Protein AF-A0A929SNJ5-F1 (afdb_monomer_lite)

pLDDT: mean 80.26, std 5.92, range [61.56, 90.62]

Radius of gyration: 11.7 Å; chains: 1; bounding box: 30×19×27 Å

Foldseek 3Di:
DDLLVVLCVVPVVCSVVVVQVLLQALVSLVVVLVVCVVVPVPAQNVVSVVSSVQHNPPPDDDDPVNVVVRD

Secondary structure (DSSP, 8-state):
--HHHHHHHH-SS-THHHHHHHHH-HHHHHHHHHHHHHH-TT--HHHHHHHHHHTT-TT----HHHHHHT-

Sequence (71 aa):
MSLTDLARYANPEEPKIPVQTWMRNKNVVSFLGLWKQMHNPNFKGIEFETFENEAGKNSFYLSPQKWISIC

Structure (mmCIF, N/CA/C/O backbone):
data_AF-A0A929SNJ5-F1
#
_entry.id   AF-A0A929SNJ5-F1
#
loop_
_atom_site.group_PDB
_atom_site.id
_atom_site.type_symbol
_atom_site.label_atom_id
_atom_site.label_alt_id
_atom_site.label_comp_id
_atom_site.label_asym_id
_atom_site.label_entity_id
_atom_site.label_seq_id
_atom_site.pdbx_PDB_ins_code
_atom_site.Cartn_x
_atom_site.Cartn_y
_atom_site.Cartn_z
_atom_site.occupancy
_atom_site.B_iso_or_equiv
_atom_site.auth_seq_id
_atom_site.auth_comp_id
_atom_site.auth_asym_id
_atom_site.auth_atom_id
_atom_site.pdbx_PDB_model_num
ATOM 1 N N . MET A 1 1 ? -4.429 -9.900 -10.214 1.00 61.56 1 MET A N 1
ATOM 2 C CA . MET A 1 1 ? -3.128 -9.197 -10.257 1.00 61.56 1 MET A CA 1
ATOM 3 C C . MET A 1 1 ? -2.736 -8.842 -8.830 1.00 61.56 1 MET A C 1
ATOM 5 O O . MET A 1 1 ? -3.567 -8.302 -8.116 1.00 61.56 1 MET A O 1
ATOM 9 N N . SER A 1 2 ? -1.548 -9.227 -8.369 1.00 74.56 2 SER A N 1
ATOM 10 C CA . SER A 1 2 ? -1.064 -8.966 -7.003 1.00 74.56 2 SER A CA 1
ATOM 11 C C . SER A 1 2 ? -0.050 -7.815 -6.971 1.00 74.56 2 SER A C 1
ATOM 13 O O . SER A 1 2 ? 0.535 -7.468 -7.996 1.00 74.56 2 SER A O 1
ATOM 15 N N . LEU A 1 3 ? 0.206 -7.236 -5.788 1.00 78.06 3 LEU A N 1
ATOM 16 C CA . LEU A 1 3 ? 1.239 -6.199 -5.614 1.00 78.06 3 LEU A CA 1
ATOM 17 C C . LEU A 1 3 ? 2.613 -6.680 -6.107 1.00 78.06 3 LEU A C 1
ATOM 19 O O . LEU A 1 3 ? 3.374 -5.919 -6.697 1.00 78.06 3 LEU A O 1
ATOM 23 N N . THR A 1 4 ? 2.918 -7.960 -5.894 1.00 80.81 4 THR A N 1
ATOM 24 C CA . THR A 1 4 ? 4.172 -8.574 -6.331 1.00 80.81 4 THR A CA 1
ATOM 25 C C . THR A 1 4 ? 4.241 -8.716 -7.852 1.00 80.81 4 THR A C 1
ATOM 27 O O . THR A 1 4 ? 5.326 -8.604 -8.413 1.00 80.81 4 THR A O 1
ATOM 30 N N . ASP A 1 5 ? 3.105 -8.909 -8.532 1.00 83.56 5 ASP A N 1
ATOM 31 C CA . ASP A 1 5 ? 3.048 -8.894 -10.001 1.00 83.56 5 ASP A CA 1
ATOM 32 C C . ASP A 1 5 ? 3.337 -7.496 -10.548 1.00 83.56 5 ASP A C 1
ATOM 34 O O . ASP A 1 5 ? 4.148 -7.348 -11.459 1.00 83.56 5 ASP A O 1
ATOM 38 N N . LEU A 1 6 ? 2.744 -6.463 -9.941 1.00 83.75 6 LEU A N 1
ATOM 39 C CA . LEU A 1 6 ? 2.995 -5.068 -10.311 1.00 83.75 6 LEU A CA 1
ATOM 40 C C . LEU A 1 6 ? 4.463 -4.683 -10.076 1.00 83.75 6 LEU A C 1
ATOM 42 O O . LEU A 1 6 ? 5.072 -3.993 -10.889 1.00 83.75 6 LEU A O 1
ATOM 46 N N . ALA A 1 7 ? 5.048 -5.165 -8.981 1.00 86.06 7 ALA A N 1
ATOM 47 C CA . ALA A 1 7 ? 6.447 -4.930 -8.658 1.00 86.06 7 ALA A CA 1
ATOM 48 C C . ALA A 1 7 ? 7.406 -5.621 -9.636 1.00 86.06 7 ALA A C 1
ATOM 50 O O . ALA A 1 7 ? 8.379 -5.003 -10.056 1.00 86.06 7 ALA A O 1
ATOM 51 N N . ARG A 1 8 ? 7.110 -6.868 -10.034 1.00 87.06 8 ARG A N 1
ATOM 52 C CA . ARG A 1 8 ? 7.857 -7.590 -11.080 1.00 87.06 8 ARG A CA 1
ATOM 53 C C . ARG A 1 8 ? 7.768 -6.899 -12.434 1.00 87.06 8 ARG A C 1
ATOM 55 O O . ARG A 1 8 ? 8.737 -6.917 -13.179 1.00 87.06 8 ARG A O 1
ATOM 62 N N . TYR A 1 9 ? 6.629 -6.286 -12.740 1.00 88.69 9 TYR A N 1
ATOM 63 C CA . TYR A 1 9 ? 6.474 -5.491 -13.953 1.00 88.69 9 TYR A CA 1
ATOM 64 C C . TYR A 1 9 ? 7.280 -4.184 -13.894 1.00 88.69 9 TYR A C 1
ATOM 66 O O . TYR A 1 9 ? 7.921 -3.810 -14.870 1.00 88.69 9 TYR A O 1
ATOM 74 N N . ALA A 1 10 ? 7.275 -3.500 -12.745 1.00 87.19 10 ALA A N 1
ATOM 75 C CA . ALA A 1 10 ? 7.976 -2.230 -12.565 1.00 87.19 10 ALA A CA 1
ATOM 76 C C . ALA A 1 10 ? 9.505 -2.380 -12.511 1.00 87.19 10 ALA A C 1
ATOM 78 O O . ALA A 1 10 ? 10.226 -1.541 -13.044 1.00 87.19 10 ALA A O 1
ATOM 79 N N . ASN A 1 11 ? 10.001 -3.426 -11.849 1.00 89.00 11 ASN A N 1
ATOM 80 C CA . ASN A 1 11 ? 11.417 -3.767 -11.810 1.00 89.00 11 ASN A CA 1
ATOM 81 C C . ASN A 1 11 ? 11.574 -5.301 -11.804 1.00 89.00 11 ASN A C 1
ATOM 83 O O . ASN A 1 11 ? 11.427 -5.922 -10.746 1.00 89.00 11 ASN A O 1
ATOM 87 N N . PRO A 1 12 ? 11.859 -5.915 -12.967 1.00 89.00 12 PRO A N 1
ATOM 88 C CA . PRO A 1 12 ? 12.018 -7.363 -13.079 1.00 89.00 12 PRO A CA 1
ATOM 89 C C . PRO A 1 12 ? 13.224 -7.911 -12.305 1.00 89.00 12 PRO A C 1
ATOM 91 O O . PRO A 1 12 ? 13.148 -9.024 -11.788 1.00 89.00 12 PRO A O 1
ATOM 94 N N . GLU A 1 13 ? 14.315 -7.143 -12.211 1.00 90.62 13 GLU A N 1
ATOM 95 C CA . GLU A 1 13 ? 15.558 -7.567 -11.549 1.00 90.62 13 GLU A CA 1
ATOM 96 C C . GLU A 1 13 ? 15.456 -7.455 -10.022 1.00 90.62 13 GLU A C 1
ATOM 98 O O . GLU A 1 13 ? 15.823 -8.378 -9.294 1.00 90.62 13 GLU A O 1
ATOM 103 N N . GLU A 1 14 ? 14.899 -6.348 -9.519 1.00 87.25 14 GLU A N 1
ATOM 104 C CA . GLU A 1 14 ? 14.743 -6.096 -8.083 1.00 87.25 14 GLU A CA 1
ATOM 105 C C . GLU A 1 14 ? 13.322 -5.636 -7.70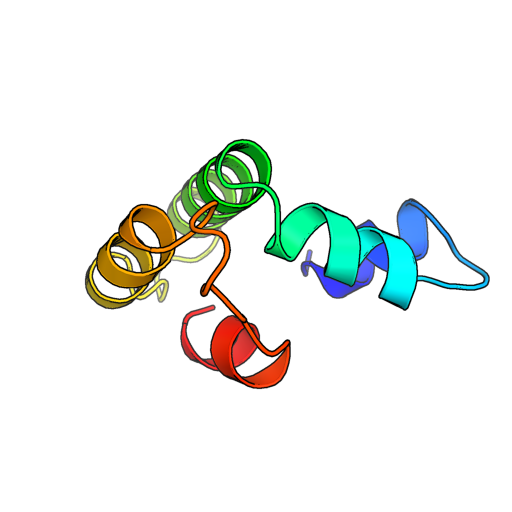0 1.00 87.25 14 GLU A C 1
ATOM 107 O O . GLU A 1 14 ? 13.121 -4.510 -7.230 1.00 87.25 14 GLU A O 1
ATOM 112 N N . PRO A 1 15 ? 12.313 -6.526 -7.779 1.00 84.56 15 PRO A N 1
ATOM 113 C CA . PRO A 1 15 ? 10.917 -6.197 -7.461 1.00 84.56 15 PRO A CA 1
ATOM 114 C C . PRO A 1 15 ? 10.701 -5.800 -5.991 1.00 84.56 15 PRO A C 1
ATOM 116 O O . PRO A 1 15 ? 9.714 -5.157 -5.640 1.00 84.56 15 PRO A O 1
ATOM 119 N N . LYS A 1 16 ? 11.642 -6.130 -5.102 1.00 83.94 16 LYS A N 1
ATOM 120 C CA . LYS A 1 16 ? 11.625 -5.708 -3.692 1.00 83.94 16 LYS A CA 1
ATOM 121 C C . LYS A 1 16 ? 11.769 -4.186 -3.513 1.00 83.94 16 LYS A C 1
ATOM 123 O O . LYS A 1 16 ? 11.214 -3.656 -2.554 1.00 83.94 16 LYS A O 1
ATOM 128 N N . ILE A 1 17 ? 12.466 -3.484 -4.416 1.00 85.19 17 ILE A N 1
ATOM 129 C CA . ILE A 1 17 ? 12.722 -2.035 -4.303 1.00 85.19 17 ILE A CA 1
ATOM 130 C C . ILE A 1 17 ? 11.432 -1.219 -4.516 1.00 85.19 17 ILE A C 1
ATOM 132 O O . ILE A 1 17 ? 11.104 -0.401 -3.644 1.00 85.19 17 ILE A O 1
ATOM 136 N N . PRO A 1 18 ? 10.649 -1.447 -5.596 1.00 85.62 18 PRO A N 1
ATOM 137 C CA . PRO A 1 18 ? 9.340 -0.820 -5.748 1.00 85.62 18 PRO A CA 1
ATOM 138 C C . PRO A 1 18 ? 8.425 -1.099 -4.558 1.00 85.62 18 PRO A C 1
ATOM 140 O O . PRO A 1 18 ? 7.851 -0.164 -4.014 1.00 85.62 18 PRO A O 1
ATOM 143 N N . VAL A 1 19 ? 8.360 -2.352 -4.083 1.00 84.50 19 VAL A N 1
ATOM 144 C CA . VAL A 1 19 ? 7.531 -2.716 -2.920 1.00 84.50 19 VAL A CA 1
ATOM 145 C C . VAL A 1 19 ? 7.931 -1.907 -1.689 1.00 84.50 19 VAL A C 1
ATOM 147 O O . VAL A 1 19 ? 7.077 -1.281 -1.077 1.00 84.50 19 VAL A O 1
ATOM 150 N N . GLN A 1 20 ? 9.216 -1.848 -1.337 1.00 81.44 20 GLN A N 1
ATOM 151 C CA . GLN A 1 20 ? 9.668 -1.056 -0.188 1.00 81.44 20 GLN A CA 1
ATOM 152 C C . GLN A 1 20 ? 9.341 0.437 -0.330 1.00 81.44 20 GLN A C 1
ATOM 154 O O . GLN A 1 20 ? 8.975 1.084 0.650 1.00 81.44 20 GLN A O 1
ATOM 159 N N . THR A 1 21 ? 9.443 0.983 -1.540 1.00 83.88 21 THR A N 1
ATOM 160 C CA . THR A 1 21 ? 9.159 2.398 -1.814 1.00 83.88 21 THR A CA 1
ATOM 161 C C . THR A 1 21 ? 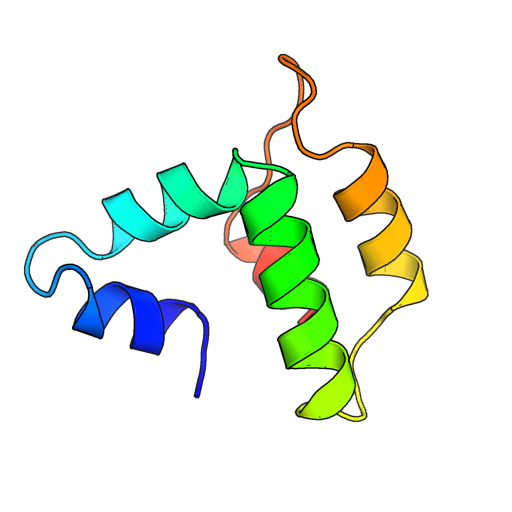7.664 2.699 -1.705 1.00 83.88 21 THR A C 1
ATOM 163 O O . THR A 1 21 ? 7.260 3.635 -1.013 1.00 83.88 21 THR A O 1
ATOM 166 N N . TRP A 1 22 ? 6.832 1.877 -2.342 1.00 85.94 22 TRP A N 1
ATOM 167 C CA . TRP A 1 22 ? 5.376 2.000 -2.338 1.00 85.94 22 TRP A CA 1
ATOM 168 C C . TRP A 1 22 ? 4.793 1.847 -0.937 1.00 85.94 22 TRP A C 1
ATOM 170 O O . TRP A 1 22 ? 3.930 2.621 -0.546 1.00 85.94 22 TRP A O 1
ATOM 180 N N . MET A 1 23 ? 5.327 0.917 -0.148 1.00 81.06 23 MET A N 1
ATOM 181 C CA . MET A 1 23 ? 4.839 0.618 1.199 1.00 81.06 23 MET A CA 1
ATOM 182 C C . MET A 1 23 ? 5.201 1.684 2.245 1.00 81.06 23 MET A C 1
ATOM 184 O O . MET A 1 23 ? 4.608 1.707 3.321 1.00 81.06 23 MET A O 1
ATOM 188 N N . ARG A 1 24 ? 6.157 2.578 1.950 1.00 78.69 24 ARG A N 1
ATOM 189 C CA . ARG A 1 24 ? 6.487 3.737 2.806 1.00 78.69 24 ARG A CA 1
ATOM 190 C C . ARG A 1 24 ? 5.663 4.974 2.464 1.00 78.69 24 ARG A C 1
ATOM 192 O O . ARG A 1 24 ? 5.470 5.835 3.321 1.00 78.69 24 ARG A O 1
ATOM 199 N N . ASN A 1 25 ? 5.203 5.086 1.221 1.00 83.06 25 ASN A N 1
ATOM 200 C CA . ASN A 1 25 ? 4.496 6.264 0.746 1.00 83.06 25 ASN A CA 1
ATOM 201 C C . ASN A 1 25 ? 2.990 6.127 0.999 1.00 83.06 25 ASN A C 1
ATOM 203 O O . ASN A 1 25 ? 2.327 5.314 0.358 1.00 83.06 25 ASN A O 1
ATOM 207 N N . LYS A 1 26 ? 2.447 6.972 1.886 1.00 84.62 26 LYS A N 1
ATOM 208 C CA . LYS A 1 26 ? 1.015 6.989 2.221 1.00 84.62 26 LYS A CA 1
ATOM 209 C C . LYS A 1 26 ? 0.127 7.064 0.980 1.00 84.62 26 LYS A C 1
ATOM 211 O O . LYS A 1 26 ? -0.794 6.271 0.863 1.00 84.62 26 LYS A O 1
ATOM 216 N N . ASN A 1 27 ? 0.450 7.935 0.024 1.0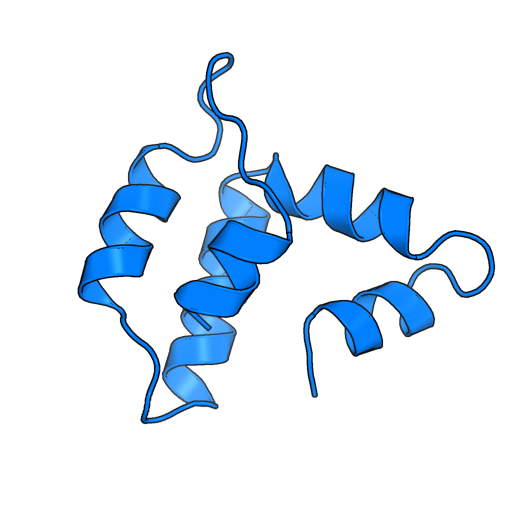0 84.19 27 ASN A N 1
ATOM 217 C CA . ASN A 1 27 ? -0.364 8.112 -1.180 1.00 84.19 27 ASN A CA 1
ATOM 218 C C . ASN A 1 27 ? -0.429 6.829 -2.018 1.00 84.19 27 ASN A C 1
ATOM 220 O O . ASN A 1 27 ? -1.472 6.501 -2.580 1.00 84.19 27 ASN A O 1
ATOM 224 N N . VAL A 1 28 ? 0.681 6.089 -2.093 1.00 85.44 28 VAL A N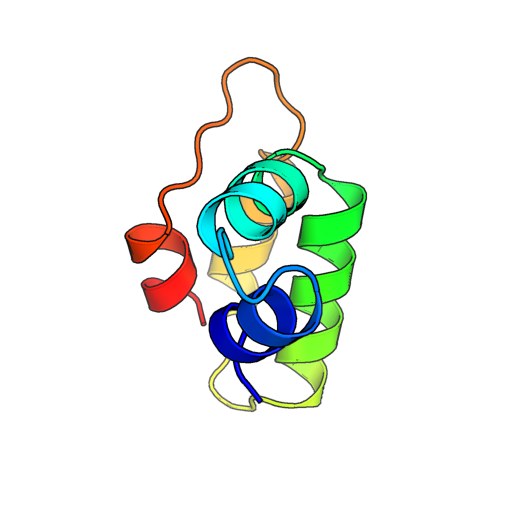 1
ATOM 225 C CA . VAL A 1 28 ? 0.731 4.825 -2.837 1.00 85.44 28 VAL A CA 1
ATOM 226 C C . VAL A 1 28 ? -0.016 3.726 -2.085 1.00 85.44 28 VAL A C 1
ATOM 228 O O . VAL A 1 28 ? -0.764 2.975 -2.705 1.00 85.44 28 VAL A O 1
ATOM 231 N N . VAL A 1 29 ? 0.124 3.659 -0.758 1.00 83.56 29 VAL A N 1
ATOM 232 C CA . VAL A 1 29 ? -0.642 2.733 0.089 1.00 83.56 29 VAL A CA 1
ATOM 233 C C . VAL A 1 29 ? -2.145 2.975 -0.071 1.00 83.56 29 VAL A C 1
ATOM 235 O O . VAL A 1 29 ? -2.860 2.029 -0.394 1.00 83.56 29 VAL A O 1
ATOM 238 N N . SER A 1 30 ? -2.610 4.223 0.050 1.00 85.75 30 S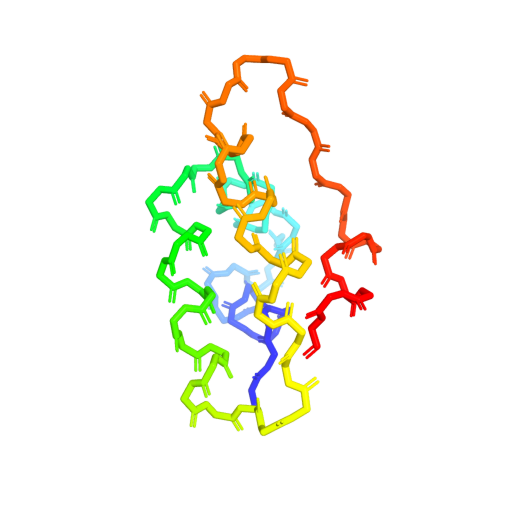ER A N 1
ATOM 239 C CA . SER A 1 30 ? -4.010 4.620 -0.165 1.00 85.75 30 SER A CA 1
ATOM 240 C C . SER A 1 30 ? -4.533 4.177 -1.532 1.00 85.75 30 SER A C 1
ATOM 242 O O . SER A 1 30 ? -5.581 3.540 -1.632 1.00 85.75 30 SER A O 1
ATOM 244 N N . PHE A 1 31 ? -3.772 4.445 -2.599 1.00 85.81 31 PHE A N 1
ATOM 245 C CA . PHE A 1 31 ? -4.142 4.032 -3.954 1.00 85.81 31 PHE A CA 1
ATOM 246 C C . PHE A 1 31 ? -4.279 2.506 -4.086 1.00 85.81 31 PHE A C 1
ATOM 248 O O . PHE A 1 31 ? -5.256 2.012 -4.649 1.00 85.81 31 PHE A O 1
ATOM 255 N N . LEU A 1 32 ? -3.324 1.746 -3.540 1.00 82.88 32 LEU A N 1
ATOM 256 C CA . LEU A 1 32 ? -3.350 0.281 -3.565 1.00 82.88 32 LEU A CA 1
ATOM 257 C C . LEU A 1 32 ? -4.521 -0.296 -2.756 1.00 82.88 32 LEU A C 1
ATOM 259 O O . LEU A 1 32 ? -5.094 -1.309 -3.160 1.00 82.88 32 LEU A O 1
ATOM 263 N N . GLY A 1 33 ? -4.884 0.347 -1.644 1.00 84.12 33 GLY A N 1
ATOM 264 C CA . GLY A 1 33 ? -6.055 0.003 -0.839 1.00 84.12 33 GLY A CA 1
ATOM 265 C C . GLY A 1 33 ? -7.360 0.158 -1.604 1.00 84.12 33 GLY A C 1
ATOM 266 O O . GLY A 1 33 ? -8.136 -0.791 -1.687 1.00 84.12 33 GLY A O 1
ATOM 267 N N . LEU A 1 34 ? -7.558 1.313 -2.246 1.00 85.62 34 LEU A N 1
ATOM 268 C CA . LEU A 1 34 ? -8.728 1.574 -3.091 1.00 85.62 34 LEU A CA 1
ATOM 269 C C . LEU A 1 34 ? -8.827 0.570 -4.241 1.00 85.62 34 LEU A C 1
ATOM 271 O O . LEU A 1 34 ? -9.887 -0.007 -4.484 1.00 85.62 34 LEU A O 1
ATOM 275 N N . TRP A 1 35 ? -7.708 0.311 -4.923 1.00 83.69 35 TRP A N 1
ATOM 276 C CA . TRP A 1 35 ? -7.664 -0.681 -5.994 1.00 83.69 35 TRP A CA 1
ATOM 277 C C . TRP A 1 35 ? -8.071 -2.074 -5.488 1.00 83.69 35 TRP A C 1
ATOM 279 O O . TRP A 1 35 ? -8.873 -2.760 -6.123 1.00 83.69 35 TRP A O 1
ATOM 289 N N . LYS A 1 36 ? -7.587 -2.482 -4.309 1.00 82.00 36 LYS A N 1
ATOM 290 C CA . LYS A 1 36 ? -7.962 -3.759 -3.691 1.00 82.00 36 LYS A CA 1
ATOM 291 C C . LYS A 1 36 ? -9.416 -3.812 -3.263 1.00 82.00 36 LYS A C 1
ATOM 293 O O . LYS A 1 36 ? -10.050 -4.826 -3.513 1.00 82.00 36 LYS A O 1
ATOM 298 N N . GLN A 1 37 ? -9.960 -2.750 -2.686 1.00 82.62 37 GLN A N 1
ATOM 299 C CA . GLN A 1 37 ? -11.371 -2.700 -2.312 1.00 82.62 37 GLN A CA 1
ATOM 300 C C . GLN A 1 37 ? -12.293 -2.878 -3.530 1.00 82.62 37 GLN A C 1
ATOM 302 O O . GLN A 1 37 ? -13.333 -3.521 -3.421 1.00 82.62 37 GLN A O 1
ATOM 307 N N . MET A 1 38 ? -11.897 -2.361 -4.698 1.00 83.00 38 MET A N 1
ATOM 308 C CA . MET A 1 38 ? -12.663 -2.530 -5.937 1.00 83.00 38 MET A CA 1
ATOM 309 C C . MET A 1 38 ? -12.543 -3.934 -6.548 1.00 83.00 38 MET A C 1
ATOM 311 O O . MET A 1 38 ? -13.497 -4.413 -7.157 1.00 83.00 38 MET A O 1
ATOM 315 N N . HIS A 1 39 ? -11.386 -4.592 -6.420 1.00 81.38 39 HIS A N 1
ATOM 316 C CA . HIS A 1 39 ? -11.106 -5.862 -7.106 1.00 81.38 39 HIS A CA 1
ATOM 317 C C . HIS A 1 39 ? -11.169 -7.114 -6.214 1.00 81.38 39 HIS A C 1
ATOM 319 O O . HIS A 1 39 ? -11.310 -8.217 -6.740 1.00 81.38 39 HIS A O 1
ATOM 325 N N . ASN A 1 40 ? -11.088 -6.967 -4.889 1.00 80.81 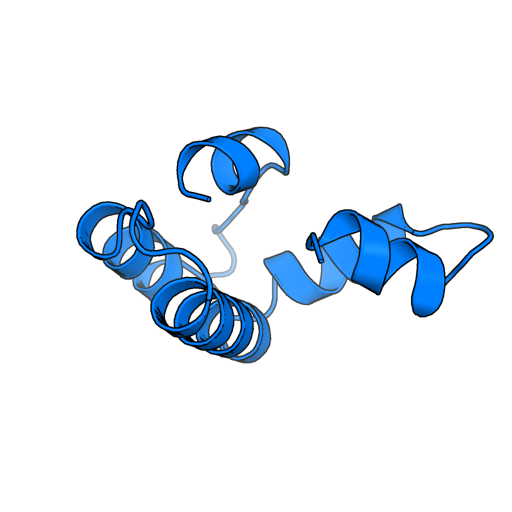40 ASN A N 1
ATOM 326 C CA . ASN A 1 40 ? -11.097 -8.060 -3.919 1.00 80.81 40 ASN A CA 1
ATOM 327 C C . ASN A 1 40 ? -12.287 -7.903 -2.949 1.00 80.81 40 ASN A C 1
ATOM 329 O O . ASN A 1 40 ? -12.181 -7.162 -1.973 1.00 80.81 40 ASN A O 1
ATOM 333 N N . PRO A 1 41 ? -13.392 -8.649 -3.129 1.00 78.38 41 PRO A N 1
ATOM 334 C CA . PRO A 1 41 ? -14.551 -8.573 -2.229 1.00 78.38 41 PRO A CA 1
ATOM 335 C C . PRO A 1 41 ? -14.273 -9.079 -0.800 1.00 78.38 41 PRO A C 1
ATOM 337 O O . PRO A 1 41 ? -15.021 -8.759 0.115 1.00 78.38 41 PRO A O 1
ATOM 340 N N . ASN A 1 42 ? -13.181 -9.825 -0.587 1.00 78.62 42 ASN A N 1
ATOM 341 C CA . ASN A 1 42 ? -12.732 -10.293 0.733 1.00 78.62 42 ASN A CA 1
ATOM 342 C C . ASN A 1 42 ? -11.773 -9.312 1.433 1.00 78.62 42 ASN A C 1
ATOM 344 O O . ASN A 1 42 ? -11.148 -9.662 2.434 1.00 78.62 42 ASN A O 1
ATOM 348 N N . PHE A 1 43 ? -11.593 -8.110 0.883 1.00 79.19 43 PHE A N 1
ATOM 349 C CA . PHE A 1 43 ? -10.651 -7.138 1.415 1.00 79.19 43 PHE A CA 1
ATOM 350 C C . PHE A 1 43 ? -11.096 -6.616 2.784 1.00 79.19 43 PHE A C 1
ATOM 352 O O . PHE A 1 43 ? -12.219 -6.141 2.965 1.00 79.19 43 PHE A O 1
ATOM 359 N N . LYS A 1 44 ? -10.184 -6.657 3.756 1.00 78.50 44 LYS A N 1
ATOM 360 C CA . LYS A 1 44 ? -10.449 -6.209 5.124 1.00 78.50 44 LYS A CA 1
ATOM 361 C C . LYS A 1 44 ? -10.246 -4.699 5.264 1.00 78.50 44 LYS A C 1
ATOM 363 O O . LYS A 1 44 ? -9.288 -4.245 5.887 1.00 78.50 44 LYS A O 1
ATOM 368 N N . GLY A 1 45 ? -11.174 -3.922 4.705 1.00 78.00 45 GLY A N 1
ATOM 369 C CA . GLY A 1 45 ? -11.095 -2.455 4.671 1.00 78.00 45 GLY A CA 1
ATOM 370 C C . GLY A 1 45 ? -10.904 -1.791 6.043 1.00 78.00 45 GLY A C 1
ATOM 371 O O . GLY A 1 45 ? -10.134 -0.846 6.154 1.00 78.00 45 GLY A O 1
ATOM 372 N N . ILE A 1 46 ? -11.522 -2.331 7.099 1.00 78.88 46 ILE A N 1
ATOM 373 C CA . ILE A 1 46 ? -11.415 -1.787 8.468 1.00 78.88 46 ILE A CA 1
ATOM 374 C C . ILE A 1 46 ? -9.992 -1.939 9.028 1.00 78.88 46 ILE A C 1
ATOM 376 O O . ILE A 1 46 ? -9.437 -1.005 9.605 1.00 78.88 46 ILE A O 1
ATOM 380 N N . GLU A 1 47 ? -9.376 -3.115 8.851 1.00 78.44 47 GLU A N 1
ATOM 381 C CA . GLU A 1 47 ? -7.982 -3.321 9.260 1.00 78.44 47 GLU A CA 1
ATOM 382 C C . GLU A 1 47 ? -7.069 -2.402 8.435 1.00 78.44 47 GLU A C 1
ATOM 384 O O . GLU A 1 47 ? -6.192 -1.748 8.997 1.00 78.44 47 GLU A O 1
ATOM 389 N N . PHE A 1 48 ? -7.325 -2.287 7.126 1.00 83.31 48 PHE A N 1
ATOM 390 C CA . PHE A 1 48 ? -6.562 -1.443 6.208 1.00 83.31 48 PHE A CA 1
ATOM 391 C C . PHE A 1 48 ? -6.598 0.054 6.555 1.00 83.31 48 PHE A C 1
ATOM 393 O O . PHE A 1 48 ? -5.549 0.691 6.522 1.00 83.31 48 PHE A O 1
ATOM 400 N N . GLU A 1 49 ? -7.745 0.616 6.938 1.00 80.25 49 GLU A N 1
ATOM 401 C CA . GLU A 1 49 ? -7.877 2.040 7.295 1.00 80.25 49 GLU A CA 1
ATOM 402 C C . GLU A 1 49 ? -6.951 2.430 8.461 1.00 80.25 49 GLU A C 1
ATOM 404 O O . GLU A 1 49 ? -6.347 3.507 8.480 1.00 80.25 49 GLU A O 1
ATOM 409 N N . THR A 1 50 ? -6.755 1.517 9.416 1.00 81.19 50 THR A N 1
ATOM 410 C CA . THR A 1 50 ? -5.787 1.712 10.504 1.00 81.19 50 THR A CA 1
ATOM 411 C C . THR A 1 50 ? -4.357 1.795 9.955 1.00 81.19 50 THR A C 1
ATOM 413 O O . THR A 1 50 ? -3.598 2.685 10.340 1.00 81.19 50 THR A O 1
ATOM 416 N N . PHE A 1 51 ? -3.994 0.930 8.999 1.00 78.38 51 PHE A N 1
ATOM 417 C CA . PHE A 1 51 ? -2.679 0.968 8.345 1.00 78.38 51 PHE A CA 1
ATOM 418 C C . PHE A 1 51 ? -2.475 2.215 7.492 1.00 78.38 51 PHE A C 1
ATOM 420 O O . PHE A 1 51 ? -1.399 2.807 7.526 1.00 78.38 51 PHE A O 1
ATOM 427 N N . GLU A 1 52 ? -3.487 2.629 6.738 1.00 82.25 52 GLU A N 1
ATOM 428 C CA . GLU A 1 52 ? -3.442 3.833 5.912 1.00 82.25 52 GLU A CA 1
ATOM 429 C C . GLU A 1 52 ? -3.230 5.093 6.764 1.00 82.25 52 GLU A C 1
ATOM 431 O O . GLU A 1 52 ? -2.463 5.992 6.404 1.00 82.25 52 GLU A O 1
ATOM 436 N N . ASN A 1 53 ? -3.858 5.145 7.939 1.00 82.75 53 ASN A N 1
ATOM 437 C CA . ASN A 1 53 ? -3.689 6.241 8.885 1.00 82.75 53 ASN A CA 1
ATOM 438 C C . ASN A 1 53 ? -2.293 6.287 9.521 1.00 82.75 53 ASN A C 1
ATOM 440 O O . ASN A 1 53 ? -1.797 7.371 9.847 1.00 82.75 53 ASN A O 1
ATOM 444 N N . GLU A 1 54 ? -1.635 5.140 9.676 1.00 80.31 54 GLU A N 1
ATOM 445 C CA . GLU A 1 54 ? -0.256 5.066 10.158 1.00 80.31 54 GLU A CA 1
ATOM 446 C C . GLU A 1 54 ? 0.793 5.254 9.055 1.00 80.31 54 GLU A C 1
ATOM 448 O O . GLU A 1 54 ? 1.898 5.722 9.346 1.00 80.31 54 GLU A O 1
ATOM 453 N N . ALA A 1 55 ? 0.448 4.960 7.800 1.00 78.69 55 ALA A N 1
ATOM 454 C CA . ALA A 1 55 ? 1.338 5.118 6.661 1.00 78.69 55 ALA A CA 1
ATOM 455 C C . ALA A 1 55 ? 1.847 6.561 6.522 1.00 78.69 55 ALA A C 1
ATOM 457 O O . ALA A 1 55 ? 1.127 7.535 6.745 1.00 78.69 55 ALA A O 1
ATOM 458 N N . GLY A 1 56 ? 3.122 6.709 6.156 1.00 71.62 56 GLY A N 1
ATOM 459 C CA . GLY A 1 56 ? 3.783 8.011 6.019 1.00 71.62 56 GLY A CA 1
ATOM 460 C C . GLY A 1 56 ? 4.301 8.630 7.324 1.00 71.62 56 GLY A C 1
ATOM 461 O O . GLY A 1 56 ? 5.017 9.627 7.261 1.00 71.62 56 GLY A O 1
ATOM 462 N N . LYS A 1 57 ? 4.022 8.049 8.502 1.00 78.12 57 LYS A N 1
ATOM 463 C CA . LYS A 1 57 ? 4.737 8.420 9.736 1.00 78.12 57 LYS A CA 1
ATOM 464 C C . LYS A 1 57 ? 6.186 7.926 9.656 1.00 78.12 57 LYS A C 1
ATOM 466 O O . LYS A 1 57 ? 6.436 6.812 9.209 1.00 78.12 57 LYS A O 1
ATOM 471 N N . ASN A 1 58 ? 7.148 8.704 10.158 1.00 70.69 58 ASN A N 1
ATOM 472 C CA . ASN A 1 58 ? 8.565 8.297 10.171 1.00 70.69 58 ASN A CA 1
ATOM 473 C C . ASN A 1 58 ? 8.826 7.011 10.980 1.00 70.69 58 ASN A C 1
ATOM 475 O O . ASN A 1 58 ? 9.796 6.307 10.714 1.00 70.69 58 ASN A O 1
ATOM 479 N N . SER A 1 59 ? 7.958 6.695 11.945 1.00 75.88 59 SER A N 1
ATOM 480 C CA . SER A 1 59 ? 7.987 5.457 12.733 1.00 75.88 59 SER A CA 1
ATOM 481 C C . SER A 1 59 ? 7.255 4.283 12.075 1.00 75.88 59 SER A C 1
ATOM 483 O O . SER A 1 59 ? 7.246 3.185 12.628 1.00 75.88 59 SER A O 1
ATOM 485 N N . PHE A 1 60 ? 6.615 4.493 10.923 1.00 75.38 60 PHE A N 1
ATOM 486 C CA . PHE A 1 60 ? 5.817 3.464 10.278 1.00 75.38 60 PHE A CA 1
ATOM 487 C C . PHE A 1 60 ? 6.698 2.463 9.539 1.00 75.38 60 PHE A C 1
ATOM 489 O O . PHE A 1 60 ? 7.469 2.814 8.642 1.00 75.38 60 PHE A O 1
ATOM 496 N N . TYR A 1 61 ? 6.530 1.193 9.892 1.00 69.38 61 TYR A N 1
ATOM 497 C CA . TYR A 1 61 ? 7.137 0.073 9.196 1.00 69.38 61 TYR A CA 1
ATOM 498 C C . TYR A 1 61 ? 6.064 -0.963 8.879 1.00 69.38 61 TYR A C 1
ATOM 500 O O . TYR A 1 61 ? 5.447 -1.538 9.778 1.00 69.38 61 TYR A O 1
ATOM 508 N N . LEU A 1 62 ? 5.861 -1.218 7.588 1.00 73.88 62 LEU A N 1
ATOM 509 C CA . LEU A 1 62 ? 4.916 -2.212 7.104 1.00 73.88 62 LEU A CA 1
ATOM 510 C C . LEU A 1 62 ? 5.679 -3.353 6.442 1.00 73.88 62 LEU A C 1
ATOM 512 O O . LEU A 1 62 ? 6.321 -3.168 5.406 1.00 73.88 62 LEU A O 1
ATOM 516 N N . SER A 1 63 ? 5.620 -4.538 7.049 1.00 73.25 63 SER A N 1
ATOM 517 C CA . SER A 1 63 ? 6.244 -5.721 6.464 1.00 73.25 63 SER A CA 1
ATOM 518 C C . SER A 1 63 ? 5.394 -6.273 5.312 1.00 73.25 63 SER A C 1
ATOM 520 O O . SER A 1 63 ? 4.160 -6.219 5.368 1.00 73.25 63 SER A O 1
ATOM 522 N N . PRO A 1 64 ? 6.021 -6.873 4.284 1.00 70.00 64 PRO A N 1
ATOM 523 C CA . PRO A 1 64 ? 5.300 -7.542 3.204 1.00 70.00 64 PRO A CA 1
ATOM 524 C C . PRO A 1 64 ? 4.323 -8.618 3.702 1.00 70.00 64 PRO A C 1
ATOM 526 O O . PRO A 1 64 ? 3.247 -8.775 3.137 1.00 70.00 64 PRO A O 1
ATOM 529 N N . GLN A 1 65 ? 4.650 -9.331 4.784 1.00 73.62 65 GLN A N 1
ATOM 530 C CA . GLN A 1 65 ? 3.759 -10.329 5.384 1.00 73.62 65 GLN A CA 1
ATOM 531 C C . GLN A 1 65 ? 2.496 -9.688 5.968 1.00 73.62 65 GLN A C 1
ATOM 533 O O . GLN A 1 65 ? 1.398 -10.192 5.745 1.00 73.62 65 GLN A O 1
ATOM 538 N N . LYS A 1 66 ? 2.641 -8.558 6.673 1.00 75.19 66 LYS A N 1
ATOM 539 C CA . LYS A 1 66 ? 1.512 -7.833 7.274 1.00 75.19 66 LYS A CA 1
ATOM 540 C C . LYS A 1 66 ? 0.615 -7.193 6.211 1.00 75.19 66 LYS A C 1
ATOM 542 O O . LYS A 1 66 ? -0.589 -7.099 6.401 1.00 75.19 66 LYS A O 1
ATOM 547 N N . TRP A 1 67 ? 1.184 -6.824 5.063 1.00 75.06 67 TRP A N 1
ATOM 548 C CA . TRP A 1 67 ? 0.416 -6.443 3.877 1.00 75.06 67 TRP A CA 1
ATOM 549 C C . TRP A 1 67 ? -0.392 -7.601 3.310 1.00 75.06 67 TRP A C 1
ATOM 551 O O . TRP A 1 67 ? -1.576 -7.451 3.046 1.00 75.06 67 TRP A O 1
ATOM 561 N N . ILE A 1 68 ? 0.222 -8.772 3.145 1.00 73.75 68 ILE A N 1
ATOM 562 C CA . ILE A 1 68 ? -0.471 -9.940 2.593 1.00 73.75 68 ILE A CA 1
ATOM 563 C C . ILE A 1 68 ? -1.634 -10.372 3.500 1.00 73.75 68 ILE A C 1
ATOM 565 O O . ILE A 1 68 ? -2.660 -10.791 2.983 1.00 73.75 68 ILE A O 1
ATOM 569 N N . SER A 1 69 ? -1.533 -10.221 4.825 1.00 72.94 69 SER A N 1
ATOM 570 C CA . SER A 1 69 ? -2.617 -10.617 5.740 1.00 72.94 69 SER A CA 1
ATOM 571 C C . SER A 1 69 ? -3.876 -9.744 5.678 1.00 72.94 69 SER A C 1
ATOM 573 O O . SER A 1 69 ? -4.948 -10.214 6.050 1.00 72.94 69 SER A O 1
ATOM 575 N N . ILE A 1 70 ? -3.755 -8.486 5.239 1.00 69.06 70 ILE A N 1
ATOM 576 C CA . ILE A 1 70 ? -4.890 -7.555 5.062 1.00 69.06 70 ILE A CA 1
ATOM 577 C C . ILE A 1 70 ? -5.456 -7.574 3.634 1.00 69.06 70 ILE A C 1
ATOM 579 O O . ILE A 1 70 ? -6.406 -6.855 3.327 1.00 69.06 70 ILE A O 1
ATOM 583 N N . CYS A 1 71 ? -4.842 -8.364 2.753 1.00 62.91 71 CYS A N 1
ATOM 584 C CA . CYS A 1 71 ? -5.005 -8.335 1.305 1.00 62.91 71 CYS A CA 1
ATOM 585 C C . CYS A 1 71 ? -5.843 -9.480 0.755 1.00 62.91 71 CYS A C 1
ATOM 587 O O . CYS A 1 71 ? -6.429 -9.216 -0.326 1.00 62.91 71 CYS A O 1
#